Protein AF-A0A3R7AS43-F1 (afdb_monomer)

Radius of gyration: 19.09 Å; Cα contacts (8 Å, |Δi|>4): 621; chains: 1; bounding box: 48×17×59 Å

Secondary structure (DSSP, 8-state):
--EEEEE-SEEEEEEEEEEEE-SEEEEEEEEEEEEEEEEEEEEEEEEEEEEEEEEEEEEEEEESSEEEEEEEEEEEE-SEEEEEEEEEEEEEEEEEEEEEEEEEEEEEEEEE-SEEEEEEEEEEEEEEEEEEEEEEEEEEEEEEEEEEEEEEEEEEEEEEE-SEEEEEEEEEEEE-

Mean predicted aligned error: 5.02 Å

pLDDT: mean 91.63, std 6.85, range [63.12, 98.31]

Nearest PDB structures (foldseek):
  4z03-assembly1_A  TM=1.540E-01  e=8.932E+00  Caldicellulosiruptor bescii DSM 6725

InterPro domains:
  IPR011050 Pectin lyase fold/virulence factor [SSF51126] (21-174)

Foldseek 3Di:
DDADEEEDQADDDEDAHYHYEHQHEEYEYAAYEYEHADYEYEYAHYEYEYAAYEYEYADYEYEYAHYEYEYAAYEYEYADYEYEYAHYEYEYAHYEYEYAAYEYEHAHYHYEYAHYEYEYAAYEYEYAHYAYEYAHYEYEYAHADYEYAAYHYEYAAYEYEYNHYHYHYVHYHYDD

Sequence (176 aa):
GDFVVVKGTAVVEAGDLEVVAGDLVVVKGTAVVVAGDLVVVQGVLVVVPGALVVVEGTAVVVAGDLVVVDGTAVVVEGDLVVVQGTLVVVAGDFVVVKGTAVVEAGDLEVVAGDLVVVKGTAVVVAGDLVVVQGILVVVPGALVVVLGATVVVAGIAVVVTGNLVVVQGALVVEGA

Structure (mmCIF, N/CA/C/O backbone):
data_AF-A0A3R7AS43-F1
#
_entry.id   AF-A0A3R7AS43-F1
#
loop_
_atom_site.group_PDB
_atom_site.id
_atom_site.type_symbol
_atom_site.label_atom_id
_atom_site.label_alt_id
_atom_site.label_comp_id
_atom_site.label_asym_id
_atom_site.label_entity_id
_atom_site.label_seq_id
_atom_site.pdbx_PDB_ins_code
_atom_site.Cartn_x
_atom_site.Cartn_y
_atom_site.Cartn_z
_atom_site.occupancy
_atom_site.B_iso_or_equiv
_atom_site.auth_seq_id
_atom_site.auth_comp_id
_atom_site.auth_asym_id
_atom_site.auth_atom_id
_atom_site.pdbx_PDB_model_num
ATOM 1 N N . GLY A 1 1 ? -2.044 -7.242 29.546 1.00 63.12 1 GLY A N 1
ATOM 2 C CA . GLY A 1 1 ? -2.984 -6.382 28.838 1.00 63.12 1 GLY A CA 1
ATOM 3 C C . GLY A 1 1 ? -4.370 -6.908 28.995 1.00 63.12 1 GLY A C 1
ATOM 4 O O . GLY A 1 1 ? -4.565 -8.109 28.831 1.00 63.12 1 GLY A O 1
ATOM 5 N N . ASP A 1 2 ? -5.288 -6.022 29.359 1.00 83.62 2 ASP A N 1
ATOM 6 C CA . ASP A 1 2 ? -6.708 -6.290 29.183 1.00 83.62 2 ASP A CA 1
ATOM 7 C C . ASP A 1 2 ? -7.005 -6.432 27.687 1.00 83.62 2 ASP A C 1
ATOM 9 O O . ASP A 1 2 ? -6.401 -5.760 26.848 1.00 83.62 2 ASP A O 1
ATOM 13 N N . PHE A 1 3 ? -7.901 -7.364 27.379 1.00 91.81 3 PHE A N 1
ATOM 14 C CA . PHE A 1 3 ? -8.488 -7.533 26.060 1.00 91.81 3 PHE A CA 1
ATOM 15 C C . PHE A 1 3 ? -9.877 -6.909 26.091 1.00 91.81 3 PHE A C 1
ATOM 17 O O . PHE A 1 3 ? -10.716 -7.319 26.899 1.00 91.81 3 PHE A O 1
ATOM 24 N N . VAL A 1 4 ? -10.110 -5.935 25.221 1.00 93.44 4 VAL A N 1
ATOM 25 C CA . VAL A 1 4 ? -11.339 -5.146 25.201 1.00 93.44 4 VAL A CA 1
ATOM 26 C C . VAL A 1 4 ? -12.052 -5.350 23.867 1.00 93.44 4 VAL A C 1
ATOM 28 O O . VAL A 1 4 ? -11.440 -5.376 22.798 1.00 93.44 4 VAL A O 1
ATOM 31 N N . VAL A 1 5 ? -13.372 -5.537 23.942 1.00 94.81 5 VAL A N 1
ATOM 32 C CA . VAL A 1 5 ? -14.253 -5.632 22.773 1.00 94.81 5 VAL A CA 1
ATOM 33 C C . VAL A 1 5 ? -15.347 -4.586 22.905 1.00 94.81 5 VAL A C 1
ATOM 35 O O . VAL A 1 5 ? -16.152 -4.655 23.836 1.00 94.81 5 VAL A O 1
ATOM 38 N N . VAL A 1 6 ? -15.414 -3.653 21.955 1.00 94.56 6 VAL A N 1
ATOM 39 C CA . VAL A 1 6 ? -16.398 -2.562 21.959 1.00 94.56 6 VAL A CA 1
ATOM 40 C C . VAL A 1 6 ? -17.204 -2.561 20.668 1.00 94.56 6 VAL A C 1
ATOM 42 O O . VAL A 1 6 ? -16.685 -2.771 19.572 1.00 94.56 6 VAL A O 1
ATOM 45 N N . LYS A 1 7 ? -18.508 -2.311 20.798 1.00 94.94 7 LYS A N 1
ATOM 46 C CA . LYS A 1 7 ? -19.397 -2.013 19.675 1.00 94.94 7 LYS A CA 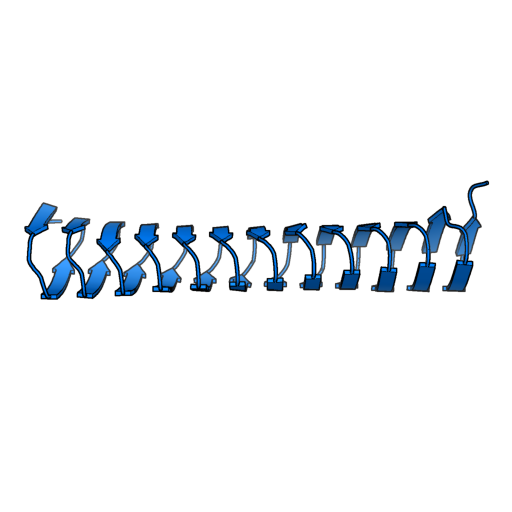1
ATOM 47 C C . LYS A 1 7 ? -20.173 -0.746 19.979 1.00 94.94 7 LYS A C 1
ATOM 49 O O . LYS A 1 7 ? -20.794 -0.651 21.035 1.00 94.94 7 LYS A O 1
ATOM 54 N N . GLY A 1 8 ? -20.182 0.189 19.045 1.00 93.50 8 GLY A N 1
ATOM 55 C CA . GLY A 1 8 ? -20.933 1.431 19.178 1.00 93.50 8 GLY A CA 1
ATOM 56 C C . GLY A 1 8 ? -20.894 2.230 17.889 1.00 93.50 8 GLY A C 1
ATOM 57 O O . GLY A 1 8 ? -20.078 1.964 17.026 1.00 93.50 8 GLY A O 1
ATOM 58 N N . THR A 1 9 ? -21.778 3.210 17.741 1.00 94.81 9 THR A N 1
ATOM 59 C CA . THR A 1 9 ? -21.796 4.078 16.551 1.00 94.81 9 THR A CA 1
ATOM 60 C C . THR A 1 9 ? -20.558 4.978 16.500 1.00 94.81 9 THR A C 1
ATOM 62 O O . THR A 1 9 ? -19.986 5.197 15.440 1.00 94.81 9 THR A O 1
ATOM 65 N N . ALA A 1 10 ? -20.130 5.468 17.666 1.00 95.31 10 ALA A N 1
ATOM 66 C CA . ALA A 1 10 ? -18.907 6.234 17.850 1.00 95.31 10 ALA A CA 1
ATOM 67 C C . ALA A 1 10 ? -18.138 5.666 19.046 1.00 95.31 10 ALA A C 1
ATOM 69 O O . ALA A 1 10 ? -18.698 5.567 20.141 1.00 95.31 10 ALA A O 1
ATOM 70 N N . VAL A 1 11 ? -16.880 5.283 18.836 1.00 95.75 11 VAL A N 1
ATOM 71 C CA . VAL A 1 11 ? -16.037 4.645 19.852 1.00 95.75 11 VAL A CA 1
ATOM 72 C C . VAL A 1 11 ? -14.708 5.382 19.972 1.00 95.75 11 VAL A C 1
ATOM 74 O O . VAL A 1 11 ? -14.055 5.666 18.969 1.00 95.75 11 VAL A O 1
ATOM 77 N N . VAL A 1 12 ? -14.307 5.674 21.211 1.00 94.38 12 VAL A N 1
ATOM 78 C CA . VAL A 1 12 ? -12.987 6.214 21.550 1.00 94.38 12 VAL A CA 1
ATOM 79 C C . VAL A 1 12 ? -12.432 5.401 22.708 1.00 94.38 12 VAL A C 1
ATOM 81 O O . VAL A 1 12 ? -12.962 5.493 23.811 1.00 94.38 12 VAL A O 1
ATOM 84 N N . GLU A 1 13 ? -11.392 4.612 22.459 1.00 93.31 13 GLU A N 1
ATOM 85 C CA . GLU A 1 13 ? -10.857 3.659 23.440 1.00 93.31 13 GLU A CA 1
ATOM 86 C C . GLU A 1 13 ? -9.328 3.589 23.397 1.00 93.31 13 GLU A C 1
ATOM 88 O O . GLU A 1 13 ? -8.684 3.939 22.399 1.00 93.31 13 GLU A O 1
ATOM 93 N N . ALA A 1 14 ? -8.737 3.140 24.503 1.00 93.81 14 ALA A N 1
ATOM 94 C CA . ALA A 1 14 ? -7.308 2.890 24.584 1.00 93.81 14 ALA A CA 1
ATOM 95 C C . ALA A 1 14 ? -6.993 1.690 25.482 1.00 93.81 14 ALA A C 1
ATOM 97 O O . ALA A 1 14 ? -7.412 1.649 26.639 1.00 93.81 14 ALA A O 1
ATOM 98 N N . GLY A 1 15 ? -6.161 0.781 24.981 1.00 92.31 15 GLY A N 1
ATOM 99 C CA . GLY A 1 15 ? -5.803 -0.443 25.691 1.00 92.31 15 GLY A CA 1
ATOM 100 C C . GLY A 1 15 ? -4.686 -1.222 25.010 1.00 92.31 15 GLY A C 1
ATOM 101 O O . GLY A 1 15 ? -4.093 -0.780 24.030 1.00 92.31 15 GLY A O 1
ATOM 102 N N . ASP A 1 16 ? -4.344 -2.390 25.551 1.00 93.19 16 ASP A N 1
ATOM 103 C CA . ASP A 1 16 ? -3.272 -3.208 24.977 1.00 93.19 16 ASP A CA 1
ATOM 104 C C . ASP A 1 16 ? -3.765 -3.990 23.751 1.00 93.19 16 ASP A C 1
ATOM 106 O O . ASP A 1 16 ? -3.095 -3.977 22.714 1.00 93.19 16 ASP A O 1
ATOM 110 N N . LEU A 1 17 ? -4.918 -4.662 23.873 1.00 94.69 17 LEU A N 1
ATOM 111 C CA . LEU A 1 17 ? -5.548 -5.448 22.814 1.00 94.69 17 LEU A CA 1
ATOM 112 C C . LEU A 1 17 ? -7.002 -5.008 22.618 1.00 94.69 17 LEU A C 1
ATOM 114 O O . LEU A 1 17 ? -7.837 -5.234 23.493 1.00 94.69 17 LEU A O 1
ATOM 118 N N . GLU A 1 18 ? -7.298 -4.445 21.451 1.00 95.44 18 GLU A N 1
ATOM 119 C CA . GLU A 1 18 ? -8.586 -3.819 21.142 1.00 95.44 18 GLU A CA 1
ATOM 120 C C . GLU A 1 18 ? -9.249 -4.471 19.926 1.00 95.44 18 GLU A C 1
ATOM 122 O O . GLU A 1 18 ? -8.627 -4.624 18.869 1.00 95.44 18 GLU A O 1
ATOM 127 N N . VAL A 1 19 ? -10.532 -4.816 20.060 1.00 95.50 19 VAL A N 1
ATOM 128 C CA . VAL A 1 19 ? -11.406 -5.194 18.941 1.00 95.50 19 VAL A CA 1
ATOM 129 C C . VAL A 1 19 ? -12.628 -4.288 18.946 1.00 95.50 19 VAL A C 1
ATOM 131 O O . VAL A 1 19 ? -13.505 -4.412 19.803 1.00 95.50 19 VAL A O 1
ATOM 134 N N . VAL A 1 20 ? -12.707 -3.386 17.971 1.00 95.75 20 VAL A N 1
ATOM 135 C CA . VAL A 1 20 ? -13.737 -2.342 17.935 1.00 95.75 20 VAL A CA 1
ATOM 136 C C . VAL A 1 20 ? -14.521 -2.388 16.629 1.00 95.75 20 VAL A C 1
ATOM 138 O O . VAL A 1 20 ? -13.956 -2.564 15.554 1.00 95.75 20 VAL A O 1
ATOM 141 N N . ALA A 1 21 ? -15.839 -2.217 16.714 1.00 95.69 21 ALA A N 1
ATOM 142 C CA . ALA A 1 21 ? -16.686 -2.008 15.545 1.00 95.69 21 ALA A CA 1
ATOM 143 C C . ALA A 1 21 ? -17.588 -0.783 15.735 1.00 95.69 21 ALA A C 1
ATOM 145 O O . ALA A 1 21 ? -18.258 -0.668 16.768 1.00 95.69 21 ALA A O 1
ATOM 146 N N . GLY A 1 22 ? -17.628 0.092 14.731 1.00 93.94 22 GLY A N 1
ATOM 147 C CA . GLY A 1 22 ? -18.446 1.301 14.745 1.00 93.94 22 GLY A CA 1
ATOM 148 C C . GLY A 1 22 ? -18.262 2.176 13.517 1.00 93.94 22 GLY A C 1
ATOM 149 O O . GLY A 1 22 ? -17.278 2.027 12.811 1.00 93.94 22 GLY A O 1
ATOM 150 N N . ASP A 1 23 ? -19.181 3.106 13.276 1.00 94.25 23 ASP A N 1
ATOM 151 C CA . ASP A 1 23 ? -19.107 3.996 12.109 1.00 94.25 23 ASP A CA 1
ATOM 152 C C . ASP A 1 23 ? -17.934 4.981 12.254 1.00 94.25 23 ASP A C 1
ATOM 154 O O . ASP A 1 23 ? -17.204 5.231 11.299 1.00 94.25 23 ASP A O 1
ATOM 158 N N . LEU A 1 24 ? -17.721 5.502 13.469 1.00 96.06 24 LEU A N 1
ATOM 159 C CA . LEU A 1 24 ? -16.613 6.390 13.822 1.00 96.06 24 LEU A CA 1
ATOM 160 C C . LEU A 1 24 ? -15.766 5.774 14.937 1.00 96.06 24 LEU A C 1
ATOM 162 O O . LEU A 1 24 ? -16.241 5.615 16.063 1.00 96.06 24 LEU A O 1
ATOM 166 N N . VAL A 1 25 ? -14.502 5.467 14.659 1.00 96.88 25 VAL A N 1
ATOM 167 C CA . VAL A 1 25 ? -13.627 4.781 15.617 1.00 96.88 25 VAL A CA 1
ATOM 168 C C . VAL A 1 25 ? -12.290 5.498 15.762 1.00 96.88 25 VAL A C 1
ATOM 170 O O . VAL A 1 25 ? -11.588 5.734 14.782 1.00 96.88 25 VAL A O 1
ATOM 173 N N . VAL A 1 26 ? -11.916 5.802 17.006 1.00 96.81 26 VAL A N 1
ATOM 174 C CA . VAL A 1 26 ? -10.582 6.288 17.374 1.00 96.81 26 VAL A CA 1
ATOM 175 C C . VAL A 1 26 ? -10.001 5.359 18.432 1.00 96.81 26 VAL A C 1
ATOM 177 O O . VAL A 1 26 ? -10.533 5.275 19.537 1.00 96.81 26 VAL A O 1
ATOM 180 N N . VAL A 1 27 ? -8.918 4.653 18.112 1.00 96.25 27 VAL A N 1
ATOM 181 C CA . VAL A 1 27 ? -8.322 3.667 19.027 1.00 96.25 27 VAL A CA 1
ATOM 182 C C . VAL A 1 27 ? -6.823 3.870 19.152 1.00 96.25 27 VAL A C 1
ATOM 184 O O . VAL A 1 27 ? -6.116 4.086 18.168 1.00 96.25 27 VAL A O 1
ATOM 187 N N . LYS A 1 28 ? -6.320 3.742 20.379 1.00 96.31 28 LYS A N 1
ATOM 188 C CA . LYS A 1 28 ? -4.889 3.612 20.644 1.00 96.31 28 LYS A CA 1
ATOM 189 C C . LYS A 1 28 ? -4.596 2.282 21.318 1.00 96.31 28 LYS A C 1
ATOM 191 O O . LYS A 1 28 ? -5.140 2.009 22.382 1.00 96.31 28 LYS A O 1
ATOM 196 N N . GLY A 1 29 ? -3.678 1.494 20.770 1.00 94.00 29 GLY A N 1
ATOM 197 C CA . GLY A 1 29 ? -3.278 0.268 21.448 1.00 94.00 29 GLY A CA 1
ATOM 198 C C . GLY A 1 29 ? -2.090 -0.455 20.854 1.00 94.00 29 GLY A C 1
ATOM 199 O O . GLY A 1 29 ? -1.535 -0.046 19.843 1.00 94.00 29 GLY A O 1
ATOM 200 N N . THR A 1 30 ? -1.658 -1.533 21.503 1.00 95.31 30 THR A N 1
ATOM 201 C CA . THR A 1 30 ? -0.523 -2.316 20.993 1.00 95.31 30 THR A CA 1
ATOM 202 C C . THR A 1 30 ? -0.961 -3.182 19.816 1.00 95.31 30 THR A C 1
ATOM 204 O O . THR A 1 30 ? -0.301 -3.175 18.780 1.00 95.31 30 THR A O 1
ATOM 207 N N . ALA A 1 31 ? -2.082 -3.892 19.956 1.00 96.19 31 ALA A N 1
ATOM 208 C CA . ALA A 1 31 ? -2.702 -4.685 18.902 1.00 96.19 31 ALA A CA 1
ATOM 209 C C . ALA A 1 31 ? -4.167 -4.268 18.734 1.00 96.19 31 ALA A C 1
ATOM 211 O O . ALA A 1 31 ? -4.954 -4.374 19.673 1.00 96.19 31 ALA A O 1
ATOM 212 N N . VAL A 1 32 ? -4.526 -3.788 17.547 1.00 96.56 32 VAL A N 1
ATOM 213 C CA . VAL A 1 32 ? -5.821 -3.160 17.282 1.00 96.56 32 VAL A CA 1
ATOM 214 C C . VAL A 1 32 ? -6.453 -3.771 16.034 1.00 96.56 32 VAL A C 1
ATOM 216 O O . VAL A 1 32 ? -5.838 -3.796 14.967 1.00 96.56 32 VAL A O 1
ATOM 219 N N . VAL A 1 33 ? -7.694 -4.240 16.162 1.00 96.56 33 VAL A N 1
ATOM 220 C CA . VAL A 1 33 ? -8.542 -4.656 15.038 1.00 96.56 33 VAL A CA 1
ATOM 221 C C . VAL A 1 33 ? -9.795 -3.790 15.035 1.00 96.56 33 VAL A C 1
ATOM 223 O O . VAL A 1 33 ? -10.551 -3.794 16.007 1.00 96.56 33 VAL A O 1
ATOM 226 N N . VAL A 1 34 ? -10.023 -3.052 13.951 1.00 95.75 34 VAL A N 1
ATOM 227 C CA . VAL A 1 34 ? -11.165 -2.135 13.836 1.00 95.75 34 VAL A CA 1
ATOM 228 C C . VAL A 1 34 ? -11.928 -2.395 12.551 1.00 95.75 34 VAL A C 1
ATOM 230 O O . VAL A 1 34 ? -11.317 -2.551 11.507 1.00 95.75 34 VAL A O 1
ATOM 233 N N . ALA A 1 35 ? -13.257 -2.387 12.615 1.00 95.19 35 ALA A N 1
ATOM 234 C CA . ALA A 1 35 ? -14.107 -2.274 11.433 1.00 95.19 35 ALA A CA 1
ATOM 235 C C . ALA A 1 35 ? -14.987 -1.024 11.549 1.00 95.19 35 ALA A C 1
ATOM 237 O O . ALA A 1 35 ? -15.694 -0.874 12.550 1.00 95.19 35 ALA A O 1
ATOM 238 N N . GLY A 1 36 ? -14.954 -0.148 10.544 1.00 93.25 36 GLY A N 1
ATOM 239 C CA . GLY A 1 36 ? -15.737 1.087 10.569 1.00 93.25 36 GLY A CA 1
ATOM 240 C C . GLY A 1 36 ? -15.636 1.940 9.316 1.00 93.25 36 GLY A C 1
ATOM 241 O O . GLY A 1 36 ? -14.772 1.707 8.484 1.00 93.25 36 GLY A O 1
ATOM 242 N N . ASP A 1 37 ? -16.497 2.946 9.190 1.00 93.75 37 ASP A N 1
ATOM 243 C CA . ASP A 1 37 ? -16.494 3.833 8.021 1.00 93.75 37 ASP A CA 1
ATOM 244 C C . ASP A 1 37 ? -15.376 4.877 8.115 1.00 93.75 37 ASP A C 1
ATOM 246 O O . ASP A 1 37 ? -14.662 5.102 7.143 1.00 93.75 37 ASP A O 1
ATOM 250 N N . LEU A 1 38 ? -15.201 5.493 9.288 1.00 96.75 38 LEU A N 1
ATOM 251 C CA . LEU A 1 38 ? -14.146 6.458 9.583 1.00 96.75 38 LEU A CA 1
ATOM 252 C C . LEU A 1 38 ? -13.310 5.979 10.768 1.00 96.75 38 LEU A C 1
ATOM 254 O O . LEU A 1 38 ? -13.772 5.966 11.911 1.00 96.75 38 LEU A O 1
ATOM 258 N N . VAL A 1 39 ? -12.060 5.618 10.493 1.00 97.38 39 VAL A N 1
ATOM 259 C CA . VAL A 1 39 ? -11.177 4.973 11.463 1.00 97.38 39 VAL A CA 1
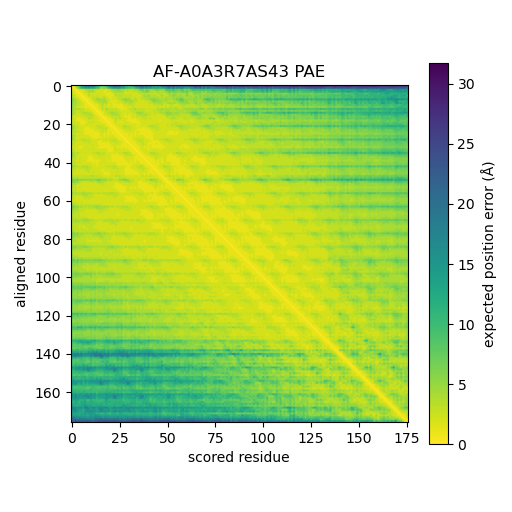ATOM 260 C C . VAL A 1 39 ? -9.860 5.731 11.604 1.00 97.38 39 VAL A C 1
ATOM 262 O O . VAL A 1 39 ? -9.171 5.997 10.622 1.00 97.38 39 VAL A O 1
ATOM 265 N N . VAL A 1 40 ? -9.483 6.031 12.849 1.00 97.50 40 VAL A N 1
ATOM 266 C CA . VAL A 1 40 ? -8.163 6.557 13.217 1.00 97.50 40 VAL A CA 1
ATOM 267 C C . VAL A 1 40 ? -7.531 5.637 14.255 1.00 97.50 40 VAL A C 1
ATOM 269 O O . VAL A 1 40 ? -8.089 5.445 15.337 1.00 97.50 40 VAL A O 1
ATOM 272 N N . VAL A 1 41 ? -6.362 5.072 13.951 1.00 97.00 41 VAL A N 1
ATOM 273 C CA . VAL A 1 41 ? -5.668 4.146 14.859 1.00 97.00 41 VAL A CA 1
ATOM 274 C C . VAL A 1 41 ? -4.211 4.540 15.054 1.00 97.00 41 VAL A C 1
ATOM 276 O O . VAL A 1 41 ? -3.492 4.791 14.093 1.00 97.00 41 VAL A O 1
ATOM 279 N N . GLN A 1 42 ? -3.757 4.517 16.308 1.00 97.62 42 GLN A N 1
ATOM 280 C CA . GLN A 1 42 ? -2.333 4.501 16.642 1.00 97.62 42 GLN A CA 1
ATOM 281 C C . GLN A 1 42 ? -1.989 3.167 17.310 1.00 97.62 42 GLN A C 1
ATOM 283 O O . GLN A 1 42 ? -2.529 2.860 18.378 1.00 97.62 42 GLN A O 1
ATOM 288 N N . GLY A 1 43 ? -1.074 2.385 16.733 1.00 95.12 43 GLY A N 1
ATOM 289 C CA . GLY A 1 43 ? -0.680 1.126 17.360 1.00 95.12 43 GLY A CA 1
ATOM 290 C C . GLY A 1 43 ? 0.482 0.372 16.735 1.00 95.12 43 GLY A C 1
ATOM 291 O O . GLY A 1 43 ? 0.970 0.714 15.670 1.00 95.12 43 GLY A O 1
ATOM 292 N N . VAL A 1 44 ? 0.965 -0.673 17.410 1.00 96.25 44 VAL A N 1
ATOM 293 C CA . VAL A 1 44 ? 2.101 -1.461 16.898 1.00 96.25 44 VAL A CA 1
ATOM 294 C C . VAL A 1 44 ? 1.639 -2.405 15.792 1.00 96.25 44 VAL A C 1
ATOM 296 O O . VAL A 1 44 ? 2.247 -2.426 14.726 1.00 96.25 44 VAL A O 1
ATOM 299 N N . LEU A 1 45 ? 0.566 -3.157 16.039 1.00 96.50 45 LEU A N 1
ATOM 300 C CA . LEU A 1 45 ? -0.086 -4.046 15.083 1.00 96.50 45 LEU A CA 1
ATOM 301 C C . LEU A 1 45 ? -1.513 -3.560 14.838 1.00 96.50 45 LEU A C 1
ATOM 303 O O . LEU A 1 45 ? -2.313 -3.513 15.772 1.00 96.50 45 LEU A O 1
ATOM 307 N N . VAL A 1 46 ? -1.834 -3.220 13.594 1.00 96.69 46 VAL A N 1
ATOM 308 C CA . VAL A 1 46 ? -3.121 -2.621 13.235 1.00 96.69 46 VAL A CA 1
ATOM 309 C C . VAL A 1 46 ? -3.727 -3.339 12.034 1.00 96.69 46 VAL A C 1
ATOM 311 O O . VAL A 1 46 ? -3.061 -3.511 11.015 1.00 96.69 46 VAL A O 1
ATOM 314 N N . VAL A 1 47 ? -4.995 -3.740 12.153 1.00 97.06 47 VAL A N 1
ATOM 315 C CA . VAL A 1 47 ? -5.792 -4.304 11.054 1.00 97.06 47 VAL A CA 1
ATOM 316 C C . VAL A 1 47 ? -7.111 -3.548 10.941 1.00 97.06 47 VAL A C 1
ATOM 318 O O . VAL A 1 47 ? -7.896 -3.546 11.893 1.00 97.06 47 VAL A O 1
ATOM 321 N N . VAL A 1 48 ? -7.362 -2.920 9.790 1.00 95.38 48 VAL A N 1
ATOM 322 C CA . VAL A 1 48 ? -8.556 -2.086 9.582 1.00 95.38 48 VAL A CA 1
ATOM 323 C C . VAL A 1 48 ? -9.182 -2.305 8.204 1.00 95.38 48 VAL A C 1
ATOM 325 O O . VAL A 1 48 ? -8.633 -1.846 7.206 1.00 95.38 48 VAL A O 1
ATOM 328 N N . PRO A 1 49 ? -10.353 -2.948 8.121 1.00 93.31 49 PRO A N 1
ATOM 329 C CA . PRO A 1 49 ? -11.316 -2.690 7.054 1.00 93.31 49 PRO A CA 1
ATOM 330 C C . PRO A 1 49 ? -12.123 -1.407 7.323 1.00 93.31 49 PRO A C 1
ATOM 332 O O . PRO A 1 49 ? -12.721 -1.267 8.394 1.00 93.31 49 PRO A O 1
ATOM 335 N N . GLY A 1 50 ? -12.193 -0.497 6.349 1.00 90.12 50 GLY A N 1
ATOM 336 C CA . GLY A 1 50 ? -13.028 0.702 6.455 1.00 90.12 50 GLY A CA 1
ATOM 337 C C . GLY A 1 50 ? -12.983 1.630 5.248 1.00 90.12 50 GLY A C 1
ATOM 338 O O . GLY A 1 50 ? -12.089 1.507 4.434 1.00 90.12 50 GLY A O 1
ATOM 339 N N . ALA A 1 51 ? -13.924 2.566 5.114 1.00 93.06 51 ALA A N 1
ATOM 340 C CA . ALA A 1 51 ? -13.966 3.450 3.942 1.00 93.06 51 ALA A CA 1
ATOM 341 C C . ALA A 1 51 ? -12.880 4.543 3.984 1.00 93.06 51 ALA A C 1
ATOM 343 O O . ALA A 1 51 ? -12.177 4.767 3.003 1.00 93.06 51 ALA A O 1
ATOM 344 N N . LEU A 1 52 ? -12.725 5.214 5.128 1.00 96.94 52 LEU A N 1
ATOM 345 C CA . LEU A 1 52 ? -11.743 6.267 5.372 1.00 96.94 52 LEU A CA 1
ATOM 346 C C . LEU A 1 52 ? -10.871 5.886 6.568 1.00 96.94 52 LEU A C 1
ATOM 348 O O . LEU A 1 52 ? -11.341 5.854 7.707 1.00 96.94 52 LEU A O 1
ATOM 352 N N . VAL A 1 53 ? -9.592 5.621 6.317 1.00 97.44 53 VAL A N 1
ATOM 353 C CA . VAL A 1 53 ? -8.691 5.044 7.318 1.00 97.44 53 VAL A CA 1
ATOM 354 C C . VAL A 1 53 ? -7.407 5.857 7.445 1.00 97.44 53 VAL A C 1
ATOM 356 O O . VAL A 1 53 ? -6.709 6.103 6.464 1.00 97.44 53 VAL A O 1
ATOM 359 N N . VAL A 1 54 ? -7.067 6.234 8.679 1.00 97.88 54 VAL A N 1
ATOM 360 C CA . VAL A 1 54 ? -5.787 6.855 9.038 1.00 97.88 54 VAL A CA 1
ATOM 361 C C . VAL A 1 54 ? -5.097 6.010 10.103 1.00 97.88 54 VAL A C 1
ATOM 363 O O . VAL A 1 54 ? -5.656 5.789 11.179 1.00 97.88 54 VAL A O 1
ATOM 366 N N . VAL A 1 55 ? -3.879 5.546 9.826 1.00 97.38 55 VAL A N 1
ATOM 367 C CA . VAL A 1 55 ? -3.119 4.704 10.760 1.00 97.38 55 VAL A CA 1
ATOM 368 C C . VAL A 1 55 ? -1.699 5.217 10.949 1.00 97.38 55 VAL A C 1
ATOM 370 O O . VAL A 1 55 ? -0.985 5.474 9.985 1.00 97.38 55 VAL A O 1
ATOM 373 N N . GLU A 1 56 ? -1.268 5.279 12.204 1.00 98.00 56 GLU A N 1
ATOM 374 C CA . GLU A 1 56 ? 0.143 5.368 12.579 1.00 98.00 56 GLU A CA 1
ATOM 375 C C . GLU A 1 56 ? 0.543 4.061 13.273 1.00 98.00 56 GLU A C 1
ATOM 377 O O . GLU A 1 56 ? -0.035 3.702 14.308 1.00 98.00 56 GLU A O 1
ATOM 382 N N . GLY A 1 57 ? 1.516 3.325 12.727 1.00 95.50 57 GLY A N 1
ATOM 383 C CA . GLY A 1 57 ? 1.908 2.065 13.350 1.00 95.50 57 GLY A CA 1
ATOM 384 C C . GLY A 1 57 ? 3.134 1.347 12.814 1.00 95.50 57 GLY A C 1
ATOM 385 O O . GLY A 1 57 ? 3.784 1.773 11.874 1.00 95.50 57 GLY A O 1
ATOM 386 N N . THR A 1 58 ? 3.514 0.231 13.440 1.00 96.62 58 THR A N 1
ATOM 387 C CA . THR A 1 58 ? 4.701 -0.528 13.001 1.00 96.62 58 THR A CA 1
ATOM 388 C C . THR A 1 58 ? 4.359 -1.542 11.917 1.00 96.62 58 THR A C 1
ATOM 390 O O . THR A 1 58 ? 5.036 -1.580 10.895 1.00 96.62 58 THR A O 1
ATOM 393 N N . ALA A 1 59 ? 3.324 -2.351 12.137 1.00 97.88 59 ALA A N 1
ATOM 394 C CA . ALA A 1 59 ? 2.811 -3.357 11.219 1.00 97.88 59 ALA A CA 1
ATOM 395 C C . ALA A 1 59 ? 1.329 -3.072 10.957 1.00 97.88 59 ALA A C 1
ATOM 397 O O . ALA A 1 59 ? 0.500 -3.196 11.861 1.00 97.88 59 ALA A O 1
ATOM 398 N N . VAL A 1 60 ? 1.006 -2.666 9.734 1.00 98.00 60 VAL A N 1
ATOM 399 C CA . VAL A 1 60 ? -0.312 -2.142 9.374 1.00 98.00 60 VAL A CA 1
ATOM 400 C C . VAL A 1 60 ? -0.870 -2.905 8.178 1.00 98.00 60 VAL A C 1
ATOM 402 O O . VAL A 1 60 ? -0.193 -3.048 7.162 1.00 98.00 60 VAL A O 1
ATOM 405 N N . VAL A 1 61 ? -2.112 -3.374 8.301 1.00 98.12 61 VAL A N 1
ATOM 406 C CA . VAL A 1 61 ? -2.894 -3.958 7.206 1.00 98.12 61 VAL A CA 1
ATOM 407 C C . VAL A 1 61 ? -4.216 -3.208 7.098 1.00 98.12 61 VAL A C 1
ATOM 409 O O . VAL A 1 61 ? -4.999 -3.200 8.049 1.00 98.12 61 VAL A O 1
ATOM 412 N N . VAL A 1 62 ? -4.472 -2.579 5.955 1.00 97.25 62 VAL A N 1
ATOM 413 C CA . VAL A 1 62 ? -5.693 -1.794 5.726 1.00 97.25 62 VAL A CA 1
ATOM 414 C C . VAL A 1 62 ? -6.354 -2.204 4.417 1.00 97.25 62 VAL A C 1
ATOM 416 O O . VAL A 1 62 ? -5.672 -2.424 3.421 1.00 97.25 62 VAL A O 1
ATOM 419 N N . ALA A 1 63 ? -7.681 -2.280 4.425 1.00 97.50 63 ALA A N 1
ATOM 420 C CA . ALA A 1 63 ? -8.495 -2.371 3.220 1.00 97.50 63 ALA A CA 1
ATOM 421 C C . ALA A 1 63 ? -9.544 -1.252 3.252 1.00 97.50 63 ALA A C 1
ATOM 423 O O . ALA A 1 63 ? -10.325 -1.197 4.207 1.00 97.50 63 ALA A O 1
ATOM 424 N N . GLY A 1 64 ? -9.551 -0.364 2.255 1.00 93.88 64 GLY A N 1
ATOM 425 C CA . GLY A 1 64 ? -10.443 0.793 2.261 1.00 93.88 64 GLY A CA 1
ATOM 426 C C . GLY A 1 64 ? -10.334 1.745 1.083 1.00 93.88 64 GLY A C 1
ATOM 427 O O . GLY A 1 64 ? -9.304 1.796 0.434 1.00 93.88 64 GLY A O 1
ATOM 428 N N . ASP A 1 65 ? -11.368 2.548 0.841 1.00 95.31 65 ASP A N 1
ATOM 429 C CA . ASP A 1 65 ? -11.423 3.447 -0.322 1.00 95.31 65 ASP A CA 1
ATOM 430 C C . ASP A 1 65 ? -10.376 4.574 -0.235 1.00 95.31 65 ASP A C 1
ATOM 432 O O . ASP A 1 65 ? -9.691 4.875 -1.211 1.00 95.31 65 ASP A O 1
ATOM 436 N N . LEU A 1 66 ? -10.236 5.205 0.939 1.00 97.69 66 LEU A N 1
ATOM 437 C CA . LEU A 1 66 ? -9.301 6.303 1.183 1.00 97.69 66 LEU A CA 1
ATOM 438 C C . LEU A 1 66 ? -8.411 6.000 2.390 1.00 97.69 66 LEU A C 1
ATOM 440 O O . LEU A 1 66 ? -8.870 5.996 3.535 1.00 97.69 66 LEU A O 1
ATOM 444 N N . VAL A 1 67 ? -7.121 5.778 2.138 1.00 98.06 67 VAL A N 1
ATOM 445 C CA . VAL A 1 67 ? -6.191 5.261 3.148 1.00 98.06 67 VAL A CA 1
ATOM 446 C C . VAL A 1 67 ? -4.954 6.144 3.279 1.00 98.06 67 VAL A C 1
ATOM 448 O O . VAL A 1 67 ? -4.268 6.433 2.300 1.00 98.06 67 VAL A O 1
ATOM 451 N N . VAL A 1 68 ? -4.632 6.529 4.516 1.00 98.31 68 VAL A N 1
ATOM 452 C CA . VAL A 1 68 ? -3.381 7.208 4.875 1.00 98.31 68 VAL A CA 1
ATOM 453 C C . VAL A 1 68 ? -2.667 6.413 5.961 1.00 98.31 68 VAL A C 1
ATOM 455 O O . VAL A 1 68 ? -3.217 6.207 7.044 1.00 98.31 68 VAL A O 1
ATOM 458 N N . VAL A 1 69 ? -1.433 5.984 5.698 1.00 97.94 69 VAL A N 1
ATOM 459 C CA . VAL A 1 69 ? -0.635 5.216 6.664 1.00 97.94 69 VAL A CA 1
ATOM 460 C C . VAL A 1 69 ? 0.760 5.807 6.823 1.00 97.94 69 VAL A C 1
ATOM 462 O O . VAL A 1 69 ? 1.461 6.033 5.840 1.00 97.94 69 VAL A O 1
ATOM 465 N N . ASP A 1 70 ? 1.186 5.986 8.070 1.00 98.25 70 ASP A N 1
ATOM 466 C CA . ASP A 1 70 ? 2.599 6.120 8.430 1.00 98.25 70 ASP A CA 1
ATOM 467 C C . ASP A 1 70 ? 3.024 4.871 9.206 1.00 98.25 70 ASP A C 1
ATOM 469 O O . ASP A 1 70 ? 2.483 4.577 10.279 1.00 98.25 70 ASP A O 1
ATOM 473 N N . GLY A 1 71 ? 3.955 4.088 8.657 1.00 95.75 71 GLY A N 1
ATOM 474 C CA . GLY A 1 71 ? 4.397 2.889 9.347 1.00 95.75 71 GLY A CA 1
ATOM 475 C C . GLY A 1 71 ? 5.567 2.124 8.760 1.00 95.75 71 GLY A C 1
ATOM 476 O O . GLY A 1 71 ? 6.003 2.341 7.643 1.00 95.75 71 GLY A O 1
ATOM 477 N N . THR A 1 72 ? 6.131 1.195 9.531 1.00 96.88 72 THR A N 1
ATOM 478 C CA . THR A 1 72 ? 7.355 0.487 9.108 1.00 96.88 72 THR A CA 1
ATOM 479 C C . THR A 1 72 ? 7.079 -0.592 8.061 1.00 96.88 72 THR A C 1
ATOM 481 O O . THR A 1 72 ? 7.786 -0.651 7.058 1.00 96.88 72 THR A O 1
ATOM 484 N N . ALA A 1 73 ? 6.082 -1.442 8.296 1.00 97.94 73 ALA A N 1
ATOM 485 C CA . ALA A 1 73 ? 5.642 -2.507 7.405 1.00 97.94 73 ALA A CA 1
ATOM 486 C C . ALA A 1 73 ? 4.147 -2.333 7.130 1.00 97.94 73 ALA A C 1
ATOM 488 O O . ALA A 1 73 ? 3.327 -2.456 8.040 1.00 97.94 73 ALA A O 1
ATOM 489 N N . VAL A 1 74 ? 3.806 -2.021 5.885 1.00 98.19 74 VAL A N 1
ATOM 490 C CA . VAL A 1 74 ? 2.468 -1.575 5.500 1.00 98.19 74 VAL A CA 1
ATOM 491 C C . VAL A 1 74 ? 1.963 -2.394 4.318 1.00 98.19 74 VAL A C 1
ATOM 493 O O . VAL A 1 74 ? 2.659 -2.535 3.314 1.00 98.19 74 VAL A O 1
ATOM 496 N N . VAL A 1 75 ? 0.745 -2.918 4.445 1.00 98.31 75 VAL A N 1
ATOM 497 C CA . VAL A 1 75 ? -0.013 -3.551 3.361 1.00 98.31 75 VAL A CA 1
ATOM 498 C C . VAL A 1 75 ? -1.350 -2.831 3.228 1.00 98.31 75 VAL A C 1
ATOM 500 O O . VAL A 1 75 ? -2.101 -2.763 4.202 1.00 98.31 75 VAL A O 1
ATOM 503 N N . VAL A 1 76 ? -1.645 -2.296 2.044 1.00 97.62 76 VAL A N 1
ATOM 504 C CA . VAL A 1 76 ? -2.897 -1.573 1.780 1.00 97.62 76 VAL A CA 1
ATOM 505 C C . VAL A 1 76 ? -3.555 -2.071 0.499 1.00 97.62 76 VAL A C 1
ATOM 507 O O . VAL A 1 76 ? -2.892 -2.252 -0.518 1.00 97.62 76 VAL A O 1
ATOM 510 N N . GLU A 1 77 ? -4.870 -2.243 0.550 1.00 97.81 77 GLU A N 1
ATOM 511 C CA . GLU A 1 77 ? -5.737 -2.360 -0.623 1.00 97.81 77 GLU A CA 1
ATOM 512 C C . GLU A 1 77 ? -6.739 -1.200 -0.599 1.00 97.81 77 GLU A C 1
ATOM 514 O O . GLU A 1 77 ? -7.421 -1.016 0.412 1.00 97.81 77 GLU A O 1
ATOM 519 N N . GLY A 1 78 ? -6.808 -0.395 -1.661 1.00 94.81 78 GLY A N 1
ATOM 520 C CA . GLY A 1 78 ? -7.692 0.770 -1.674 1.00 94.81 78 GLY A CA 1
ATOM 521 C C . GLY A 1 78 ? -7.631 1.647 -2.913 1.00 94.81 78 GLY A C 1
ATOM 522 O O . GLY A 1 78 ? -6.633 1.641 -3.616 1.00 94.81 78 GLY A O 1
ATOM 523 N N . ASP A 1 79 ? -8.665 2.447 -3.162 1.00 94.94 79 ASP A N 1
ATOM 524 C CA . ASP A 1 79 ? -8.753 3.263 -4.381 1.00 94.94 79 ASP A CA 1
ATOM 525 C C . ASP A 1 79 ? -7.758 4.434 -4.370 1.00 94.94 79 ASP A C 1
ATOM 527 O O . ASP A 1 79 ? -7.070 4.684 -5.359 1.00 94.94 79 ASP A O 1
ATOM 531 N N . LEU A 1 80 ? -7.666 5.163 -3.253 1.00 97.50 80 LEU A N 1
ATOM 532 C CA . LEU A 1 80 ? -6.772 6.306 -3.087 1.00 97.50 80 LEU A CA 1
ATOM 533 C C . LEU A 1 80 ? -5.919 6.127 -1.828 1.00 97.50 80 LEU A C 1
ATOM 535 O O . LEU A 1 80 ? -6.408 6.177 -0.697 1.00 97.50 80 LEU A O 1
ATOM 539 N N . VAL A 1 81 ? -4.619 5.925 -2.031 1.00 97.94 81 VAL A N 1
ATOM 540 C CA . VAL A 1 81 ? -3.701 5.477 -0.981 1.00 97.94 81 VAL A CA 1
ATOM 541 C C . VAL A 1 81 ? -2.495 6.404 -0.868 1.00 97.94 81 VAL A C 1
ATOM 543 O O . VAL A 1 81 ? -1.821 6.704 -1.853 1.00 97.94 81 VAL A O 1
ATOM 546 N N . VAL A 1 82 ? -2.187 6.823 0.362 1.00 98.12 82 VAL A N 1
ATOM 547 C CA . VAL A 1 82 ? -0.958 7.545 0.707 1.00 98.12 82 VAL A CA 1
ATOM 548 C C . VAL A 1 82 ? -0.222 6.797 1.811 1.00 98.12 82 VAL A C 1
ATOM 550 O O . VAL A 1 82 ? -0.745 6.651 2.916 1.00 98.12 82 VAL A O 1
ATOM 553 N N . VAL A 1 83 ? 1.006 6.350 1.541 1.00 97.69 83 VAL A N 1
ATOM 554 C CA . VAL A 1 83 ? 1.822 5.636 2.535 1.00 97.69 83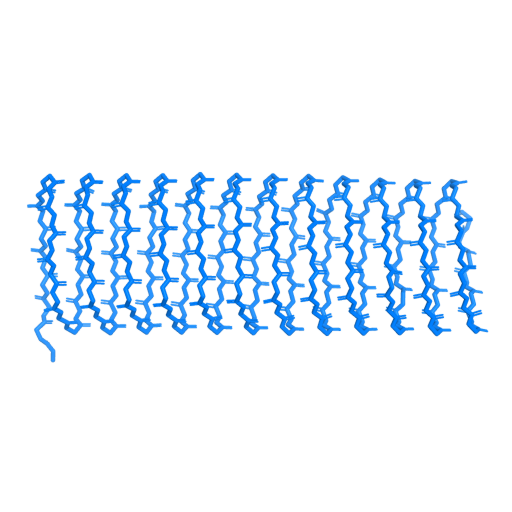 VAL A CA 1
ATOM 555 C C . VAL A 1 83 ? 3.198 6.266 2.688 1.00 97.69 83 VAL A C 1
ATOM 557 O O . VAL A 1 83 ? 3.909 6.526 1.718 1.00 97.69 83 VAL A O 1
ATOM 560 N N . GLN A 1 84 ? 3.612 6.447 3.936 1.00 97.94 84 GLN A N 1
ATOM 561 C CA . GLN A 1 84 ? 5.007 6.636 4.295 1.00 97.94 84 GLN A CA 1
ATOM 562 C C . GLN A 1 84 ? 5.483 5.414 5.081 1.00 97.94 84 GLN A C 1
ATOM 564 O O . GLN A 1 84 ? 4.856 5.033 6.066 1.00 97.94 84 GLN A O 1
ATOM 569 N N . GLY A 1 85 ? 6.585 4.788 4.661 1.00 95.31 85 GLY A N 1
ATOM 570 C CA . GLY A 1 85 ? 7.075 3.618 5.379 1.00 95.31 85 GLY A CA 1
ATOM 571 C C . GLY A 1 85 ? 8.390 3.022 4.923 1.00 95.31 85 GLY A C 1
ATOM 572 O O . GLY A 1 85 ? 9.045 3.546 4.037 1.00 95.31 85 GLY A O 1
ATOM 573 N N . THR A 1 86 ? 8.816 1.921 5.540 1.00 96.00 86 THR A N 1
ATOM 574 C CA . THR A 1 86 ? 10.062 1.239 5.142 1.00 96.00 86 THR A CA 1
ATOM 575 C C . THR A 1 86 ? 9.783 0.138 4.127 1.00 96.00 86 THR A C 1
ATOM 577 O O . THR A 1 86 ? 10.432 0.092 3.088 1.00 96.00 86 THR A O 1
ATOM 580 N N . LEU A 1 87 ? 8.832 -0.744 4.435 1.00 97.56 87 LEU A N 1
ATOM 581 C CA . LEU A 1 87 ? 8.385 -1.852 3.599 1.00 97.56 87 LEU A CA 1
ATOM 582 C C . LEU A 1 87 ? 6.913 -1.626 3.268 1.00 97.56 87 LEU A C 1
ATOM 584 O O . LEU A 1 87 ? 6.074 -1.657 4.169 1.00 97.56 87 LEU A O 1
ATOM 588 N N . VAL A 1 88 ? 6.607 -1.392 1.999 1.00 97.88 88 VAL A N 1
ATOM 589 C CA . VAL A 1 88 ? 5.263 -1.003 1.570 1.00 97.88 88 VAL A CA 1
ATOM 590 C C . VAL A 1 88 ? 4.794 -1.905 0.435 1.00 97.88 88 VAL A C 1
ATOM 592 O O . VAL A 1 88 ? 5.508 -2.098 -0.548 1.00 97.88 88 VAL A O 1
ATOM 595 N N . VAL A 1 89 ? 3.593 -2.462 0.586 1.00 97.88 89 VAL A N 1
ATOM 596 C CA . VAL A 1 89 ? 2.871 -3.183 -0.465 1.00 97.88 89 VAL A CA 1
ATOM 597 C C . VAL A 1 89 ? 1.502 -2.537 -0.635 1.00 97.88 89 VAL A C 1
ATOM 599 O O . VAL A 1 89 ? 0.730 -2.503 0.324 1.00 97.88 89 VAL A O 1
ATOM 602 N N . VAL A 1 90 ? 1.191 -2.037 -1.828 1.00 97.12 90 VAL A N 1
ATOM 603 C CA . VAL A 1 90 ? -0.105 -1.398 -2.106 1.00 97.12 90 VAL A CA 1
ATOM 604 C C . VAL A 1 90 ? -0.724 -1.953 -3.381 1.00 97.12 90 VAL A C 1
ATOM 606 O O . VAL A 1 90 ? -0.039 -2.159 -4.381 1.00 97.12 90 VAL A O 1
ATOM 609 N N . ALA A 1 91 ? -2.034 -2.177 -3.345 1.00 97.06 91 ALA A N 1
ATOM 610 C CA . ALA A 1 91 ? -2.861 -2.336 -4.532 1.00 97.06 91 ALA A CA 1
ATOM 611 C C . ALA A 1 91 ? -3.928 -1.235 -4.540 1.00 97.06 91 ALA A C 1
ATOM 613 O O . ALA A 1 91 ? -4.653 -1.097 -3.553 1.00 97.06 91 ALA A O 1
ATOM 614 N N . GLY A 1 92 ? -4.013 -0.454 -5.618 1.00 94.06 92 GLY A N 1
ATOM 615 C CA . GLY A 1 92 ? -4.948 0.666 -5.671 1.00 94.06 92 GLY A CA 1
ATOM 616 C C . GLY A 1 92 ? -4.932 1.483 -6.950 1.00 94.06 92 GLY A C 1
ATOM 617 O O . GLY A 1 92 ? -3.963 1.442 -7.695 1.00 94.06 92 GLY A O 1
ATOM 618 N N . ASP A 1 93 ? -5.982 2.260 -7.203 1.00 93.00 93 ASP A N 1
ATOM 619 C CA . ASP A 1 93 ? -6.103 3.029 -8.448 1.00 93.00 93 ASP A CA 1
ATOM 620 C C . ASP A 1 93 ? -5.158 4.240 -8.471 1.00 93.00 93 ASP A C 1
ATOM 622 O O . ASP A 1 93 ? -4.490 4.496 -9.474 1.00 93.00 93 ASP A O 1
ATOM 626 N N . PHE A 1 94 ? -5.076 4.976 -7.360 1.00 96.62 94 PHE A N 1
ATOM 627 C CA . PHE A 1 94 ? -4.256 6.175 -7.203 1.00 96.62 94 PHE A CA 1
ATOM 628 C C . PHE A 1 94 ? -3.382 6.054 -5.958 1.00 96.62 94 PHE A C 1
ATOM 630 O O . PHE A 1 94 ? -3.862 6.154 -4.827 1.00 96.62 94 PHE A O 1
ATOM 637 N N . VAL A 1 95 ? -2.081 5.880 -6.160 1.00 96.75 95 VAL A N 1
ATOM 638 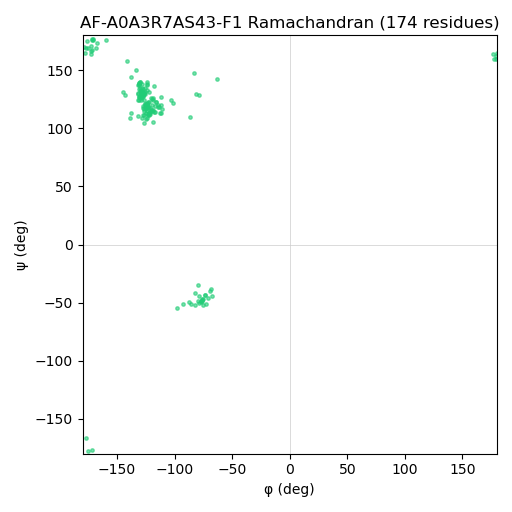C CA . VAL A 1 95 ? -1.154 5.542 -5.080 1.00 96.75 95 VAL A CA 1
ATOM 639 C C . VAL A 1 95 ? -0.001 6.543 -5.019 1.00 96.75 95 VAL A C 1
ATOM 641 O O . VAL A 1 95 ? 0.627 6.869 -6.028 1.00 96.75 95 VAL A O 1
ATOM 644 N N . VAL A 1 96 ? 0.272 7.050 -3.814 1.00 97.38 96 VAL A N 1
ATOM 645 C CA . VAL A 1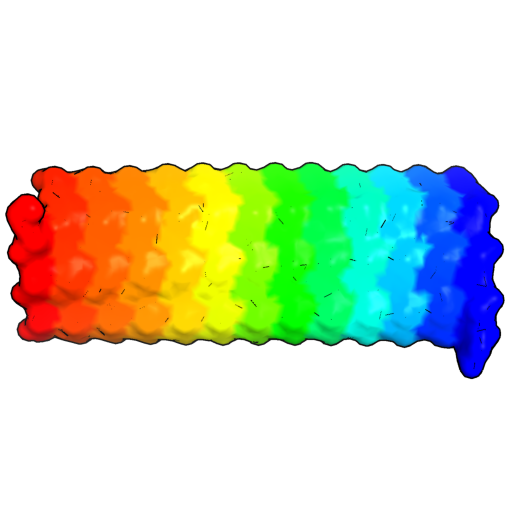 96 ? 1.448 7.871 -3.509 1.00 97.38 96 VAL A CA 1
ATOM 646 C C . VAL A 1 96 ? 2.211 7.249 -2.351 1.00 97.38 96 VAL A C 1
ATOM 648 O O . VAL A 1 96 ? 1.710 7.205 -1.225 1.00 97.38 96 VAL A O 1
ATOM 651 N N . VAL A 1 97 ? 3.451 6.831 -2.594 1.00 96.81 97 VAL A N 1
ATOM 652 C CA . VAL A 1 97 ? 4.270 6.196 -1.559 1.00 96.81 97 VAL A CA 1
ATOM 653 C C . VAL A 1 97 ? 5.649 6.806 -1.459 1.00 96.81 97 VAL A C 1
ATOM 655 O O . VAL A 1 97 ? 6.335 7.087 -2.443 1.00 96.81 97 VAL A O 1
ATOM 658 N N . LYS A 1 98 ? 6.086 6.954 -0.213 1.00 97.38 98 LYS A N 1
ATOM 659 C CA . LYS A 1 98 ? 7.480 7.186 0.129 1.00 97.38 98 LYS A CA 1
ATOM 660 C C . LYS A 1 98 ? 7.975 6.049 1.009 1.00 97.38 98 LYS A C 1
ATO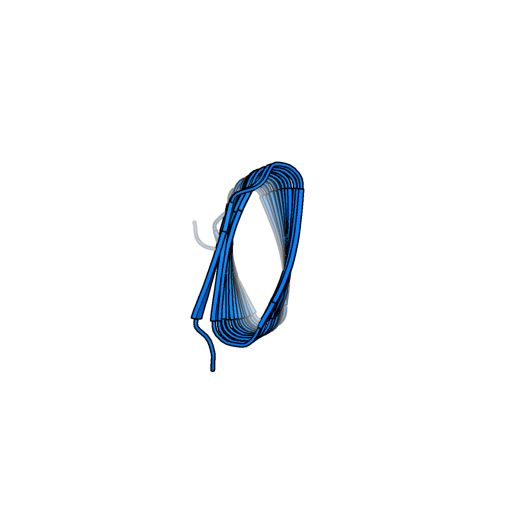M 662 O O . LYS A 1 98 ? 7.537 5.935 2.154 1.00 97.38 98 LYS A O 1
ATOM 667 N N . GLY A 1 99 ? 8.933 5.264 0.523 1.00 94.75 99 GLY A N 1
ATOM 668 C CA . GLY A 1 99 ? 9.535 4.236 1.359 1.00 94.75 99 GLY A CA 1
ATOM 669 C C . GLY A 1 99 ? 10.796 3.583 0.835 1.00 94.75 99 GLY A C 1
ATOM 670 O O . GLY A 1 99 ? 11.224 3.860 -0.267 1.00 94.75 99 GLY A O 1
ATOM 671 N N . THR A 1 100 ? 11.442 2.746 1.642 1.00 95.31 100 THR A N 1
ATOM 672 C CA . THR A 1 100 ? 12.726 2.131 1.258 1.00 95.31 100 THR A CA 1
ATOM 673 C C . THR A 1 100 ? 12.541 1.001 0.249 1.00 95.31 100 THR A C 1
ATOM 675 O O . THR A 1 100 ? 13.238 0.969 -0.760 1.00 95.31 100 THR A O 1
ATOM 678 N N . ALA A 1 101 ? 11.615 0.077 0.512 1.00 95.88 101 ALA A N 1
ATOM 679 C CA . ALA A 1 101 ? 11.262 -1.012 -0.387 1.00 95.88 101 ALA A CA 1
ATOM 680 C C . ALA A 1 101 ? 9.755 -0.999 -0.646 1.00 95.88 101 ALA A C 1
ATOM 682 O O . ALA A 1 101 ? 8.958 -1.102 0.291 1.00 95.88 101 ALA A O 1
ATOM 683 N N . VAL A 1 102 ? 9.384 -0.871 -1.915 1.00 96.56 102 VAL A N 1
ATOM 684 C CA . VAL A 1 102 ? 8.011 -0.605 -2.335 1.00 96.56 102 VAL A CA 1
ATOM 685 C C . VAL A 1 102 ? 7.601 -1.565 -3.449 1.00 96.56 102 VAL A C 1
ATOM 687 O O . VAL A 1 102 ? 8.332 -1.739 -4.427 1.00 96.56 102 VAL A O 1
ATOM 690 N N . VAL A 1 103 ? 6.436 -2.193 -3.286 1.00 96.00 103 VAL A N 1
ATOM 691 C CA . VAL A 1 103 ? 5.776 -3.015 -4.305 1.00 96.00 103 VAL A CA 1
ATOM 692 C C . VAL A 1 103 ? 4.364 -2.493 -4.522 1.00 96.00 103 VAL A C 1
ATOM 694 O O . VAL A 1 103 ? 3.556 -2.507 -3.595 1.00 96.00 103 VAL A O 1
ATOM 697 N N . GLU A 1 104 ? 4.055 -2.073 -5.742 1.00 94.94 104 GLU A N 1
ATOM 698 C CA . GLU A 1 104 ? 2.767 -1.458 -6.064 1.00 94.94 104 GLU A CA 1
ATOM 699 C C . GLU A 1 104 ? 2.141 -2.027 -7.332 1.00 94.94 104 GLU A C 1
ATOM 701 O O . GLU A 1 104 ? 2.830 -2.494 -8.250 1.00 94.94 104 GLU A O 1
ATOM 706 N N . ALA A 1 105 ? 0.809 -2.014 -7.350 1.00 95.25 105 ALA A N 1
ATOM 707 C CA . ALA A 1 105 ? 0.024 -2.280 -8.539 1.00 95.25 105 ALA A CA 1
ATOM 708 C C . ALA A 1 105 ? -1.225 -1.394 -8.589 1.00 95.25 105 ALA A C 1
ATOM 710 O O . ALA A 1 105 ? -2.020 -1.393 -7.645 1.00 95.25 105 ALA A O 1
ATOM 711 N N . GLY A 1 106 ? -1.422 -0.712 -9.713 1.00 93.44 106 GLY A N 1
ATOM 712 C CA . GLY A 1 106 ? -2.456 0.302 -9.831 1.00 93.44 106 GLY A CA 1
ATOM 713 C C . GLY A 1 106 ? -2.594 0.948 -11.199 1.00 93.44 106 GLY A C 1
ATOM 714 O O . GLY A 1 106 ? -2.058 0.473 -12.199 1.00 93.44 106 GLY A O 1
ATOM 715 N N . ASP A 1 107 ? -3.329 2.056 -11.255 1.00 92.31 107 ASP A N 1
ATOM 716 C CA . ASP A 1 107 ? -3.482 2.841 -12.479 1.00 92.31 107 ASP A CA 1
ATOM 717 C C . ASP A 1 107 ? -2.525 4.033 -12.513 1.00 92.31 107 ASP A C 1
ATOM 719 O O . ASP A 1 107 ? -1.759 4.173 -13.472 1.00 92.31 107 ASP A O 1
ATOM 723 N N . LEU A 1 108 ? -2.550 4.884 -11.486 1.00 93.94 108 LEU A N 1
ATOM 724 C CA . LEU A 1 108 ? -1.689 6.053 -11.336 1.00 93.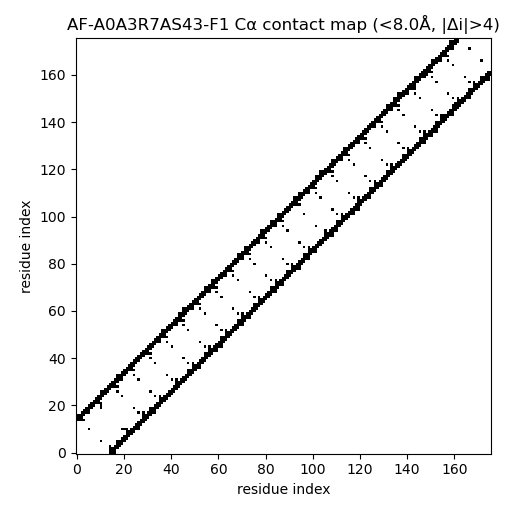94 108 LEU A CA 1
ATOM 725 C C . LEU A 1 108 ? -0.825 5.925 -10.084 1.00 93.94 108 LEU A C 1
ATOM 727 O O . LEU A 1 108 ? -1.327 5.982 -8.964 1.00 93.94 108 LEU A O 1
ATOM 731 N N . GLU A 1 109 ? 0.488 5.847 -10.283 1.00 94.12 109 GLU A N 1
ATOM 732 C CA . GLU A 1 109 ? 1.439 5.584 -9.204 1.00 94.12 109 GLU A CA 1
ATOM 733 C C . GLU A 1 109 ? 2.537 6.652 -9.153 1.00 94.12 109 GLU A C 1
ATOM 735 O O . GLU A 1 109 ? 3.173 6.976 -10.165 1.00 94.12 109 GLU A O 1
ATOM 740 N N . VAL A 1 110 ? 2.766 7.202 -7.957 1.00 95.19 110 VAL A N 1
ATOM 741 C CA . VAL A 1 110 ? 3.862 8.129 -7.655 1.00 95.19 110 VAL A CA 1
ATOM 742 C C . VAL A 1 110 ? 4.669 7.591 -6.482 1.00 95.19 110 VAL A C 1
ATOM 744 O O . VAL A 1 110 ? 4.236 7.664 -5.332 1.00 95.19 110 VAL A O 1
ATOM 747 N N . VAL A 1 111 ? 5.878 7.110 -6.764 1.00 94.75 111 VAL A N 1
ATOM 748 C CA . VAL A 1 111 ? 6.701 6.408 -5.771 1.00 94.75 111 VAL A CA 1
ATOM 749 C C . VAL A 1 111 ? 8.064 7.062 -5.611 1.00 94.75 111 VAL A C 1
ATOM 751 O O . VAL A 1 111 ? 8.737 7.400 -6.585 1.00 94.75 111 VAL A O 1
ATOM 754 N N . ALA A 1 112 ? 8.512 7.201 -4.368 1.00 94.69 112 ALA A N 1
ATOM 755 C CA . ALA A 1 112 ? 9.887 7.548 -4.039 1.00 94.69 112 ALA A CA 1
ATOM 756 C C . ALA A 1 112 ? 10.482 6.495 -3.099 1.00 94.69 112 ALA A C 1
ATOM 758 O O . ALA A 1 112 ? 9.976 6.313 -1.989 1.00 94.69 112 ALA A O 1
ATOM 759 N N . GLY A 1 113 ? 11.568 5.839 -3.517 1.00 93.06 113 GLY A N 1
ATOM 760 C CA . GLY A 1 113 ? 12.193 4.801 -2.707 1.00 93.06 113 GLY A CA 1
ATOM 761 C C . GLY A 1 113 ? 13.450 4.167 -3.270 1.00 93.06 113 GLY A C 1
ATOM 762 O O . GLY A 1 113 ? 13.730 4.291 -4.450 1.00 93.06 113 GLY A O 1
ATOM 763 N N . ASP A 1 114 ? 14.210 3.461 -2.437 1.00 91.12 114 ASP A N 1
ATOM 764 C CA . ASP A 1 114 ? 15.491 2.882 -2.857 1.00 91.12 114 ASP A CA 1
ATOM 765 C C . ASP A 1 114 ? 15.280 1.657 -3.766 1.00 91.12 114 ASP A C 1
ATOM 767 O O . ASP A 1 114 ? 15.947 1.517 -4.790 1.00 91.12 114 ASP A O 1
ATOM 771 N N . LEU A 1 115 ? 14.340 0.774 -3.408 1.00 94.31 115 LEU A N 1
ATOM 772 C CA . LEU A 1 115 ? 13.969 -0.424 -4.161 1.00 94.31 115 LEU A CA 1
ATOM 773 C C . LEU A 1 115 ? 12.485 -0.353 -4.522 1.00 94.31 115 LEU A C 1
ATOM 775 O O . LEU A 1 115 ? 11.632 -0.462 -3.642 1.00 94.31 115 LEU A O 1
ATOM 779 N N . VAL A 1 116 ? 12.166 -0.211 -5.806 1.00 95.06 116 VAL A N 1
ATOM 780 C CA . VAL A 1 116 ? 10.783 -0.023 -6.262 1.00 95.06 116 VAL A CA 1
ATOM 781 C C . VAL A 1 116 ? 10.421 -1.028 -7.351 1.00 95.06 116 VAL A C 1
ATOM 783 O O . VAL A 1 116 ? 11.117 -1.143 -8.362 1.00 95.06 116 VAL A O 1
ATOM 786 N N . VAL A 1 117 ? 9.309 -1.738 -7.153 1.00 95.12 117 VAL A N 1
ATOM 787 C CA . VAL A 1 117 ? 8.675 -2.600 -8.156 1.00 95.12 117 VAL A CA 1
ATOM 788 C C . VAL A 1 117 ? 7.238 -2.144 -8.354 1.00 95.12 117 VAL A C 1
ATOM 790 O O . VAL A 1 117 ? 6.444 -2.190 -7.423 1.00 95.12 117 VAL A O 1
ATOM 793 N N . VAL A 1 118 ? 6.902 -1.727 -9.569 1.00 94.12 118 VAL A N 1
ATOM 794 C CA . VAL A 1 118 ? 5.611 -1.107 -9.880 1.00 94.12 118 VAL A CA 1
ATOM 795 C C . VAL A 1 118 ? 4.995 -1.754 -11.114 1.00 94.12 118 VAL A C 1
ATOM 797 O O . VAL A 1 118 ? 5.675 -1.971 -12.126 1.00 94.12 118 VAL A O 1
ATOM 800 N N . LYS A 1 119 ? 3.688 -2.012 -11.057 1.00 94.12 119 LYS A N 1
ATOM 801 C CA . LYS A 1 119 ? 2.882 -2.358 -12.225 1.00 94.12 119 LYS A CA 1
ATOM 802 C C . LYS A 1 119 ? 1.667 -1.439 -12.330 1.00 94.12 119 LYS A C 1
ATOM 804 O O . LYS A 1 119 ? 0.649 -1.725 -11.708 1.00 94.12 119 LYS A O 1
ATOM 809 N N . GLY A 1 120 ? 1.709 -0.485 -13.257 1.00 91.62 120 GLY A N 1
ATOM 810 C CA . GLY A 1 120 ? 0.549 0.368 -13.483 1.00 91.62 120 GLY A CA 1
ATOM 811 C C . GLY A 1 120 ? 0.481 1.080 -14.820 1.00 91.62 120 GLY A C 1
ATOM 812 O O . GLY A 1 120 ? 1.362 0.961 -15.667 1.00 91.62 120 GLY A O 1
ATOM 813 N N . THR A 1 121 ? -0.612 1.797 -15.053 1.00 90.62 121 THR A N 1
ATOM 814 C CA . THR A 1 121 ? -0.867 2.460 -16.338 1.00 90.62 121 THR A CA 1
ATOM 815 C C . THR A 1 121 ? 0.046 3.676 -16.534 1.00 90.62 121 THR A C 1
ATOM 817 O O . THR A 1 121 ? 0.728 3.780 -17.560 1.00 90.62 121 THR A O 1
ATOM 820 N N . ALA A 1 122 ? 0.089 4.577 -15.554 1.00 90.56 122 ALA A N 1
ATOM 821 C CA . ALA A 1 122 ? 0.900 5.786 -15.545 1.00 90.56 122 ALA A CA 1
ATOM 822 C C . ALA A 1 122 ? 1.733 5.847 -14.261 1.00 90.56 122 ALA A C 1
ATOM 824 O O . ALA A 1 122 ? 1.198 5.921 -13.160 1.00 90.56 122 ALA A O 1
ATOM 825 N N . VAL A 1 123 ? 3.054 5.825 -14.420 1.00 92.69 123 VAL A N 1
ATOM 826 C CA . VAL A 1 123 ? 3.994 5.577 -13.328 1.00 92.69 123 VAL A CA 1
ATOM 827 C C . VAL A 1 123 ? 5.075 6.653 -13.304 1.00 92.69 123 VAL A C 1
ATOM 829 O O . VAL A 1 123 ? 5.777 6.870 -14.298 1.00 92.69 123 VAL A O 1
ATOM 832 N N . VAL A 1 124 ? 5.247 7.297 -12.149 1.00 92.75 124 VAL A N 1
ATOM 833 C CA . VAL A 1 124 ? 6.357 8.211 -11.858 1.00 92.75 124 VAL A CA 1
ATOM 834 C C . VAL A 1 124 ? 7.114 7.686 -10.645 1.00 92.75 124 VAL A C 1
ATOM 836 O O . VAL A 1 124 ? 6.582 7.673 -9.540 1.00 92.75 124 VAL A O 1
ATOM 839 N N . VAL A 1 125 ? 8.365 7.270 -10.836 1.00 91.69 125 VAL A N 1
ATOM 840 C CA . VAL A 1 125 ? 9.167 6.654 -9.766 1.00 91.69 125 VAL A CA 1
ATOM 841 C C . VAL A 1 125 ? 10.509 7.350 -9.643 1.00 91.69 125 VAL A C 1
ATOM 843 O O . VAL A 1 125 ? 11.183 7.551 -10.644 1.00 91.69 125 VAL A O 1
ATOM 846 N N . ALA A 1 126 ? 10.941 7.663 -8.427 1.00 90.38 126 ALA A N 1
ATOM 847 C CA . ALA A 1 126 ? 12.316 8.057 -8.139 1.00 90.38 126 ALA A CA 1
ATOM 848 C C . ALA A 1 126 ? 12.969 7.029 -7.213 1.00 90.38 126 ALA A C 1
ATOM 850 O O . ALA A 1 126 ? 12.460 6.798 -6.115 1.00 90.38 126 ALA A O 1
ATOM 851 N N . GLY A 1 127 ? 14.091 6.437 -7.632 1.00 90.12 127 GLY A N 1
ATOM 852 C CA . GLY A 1 127 ? 14.741 5.410 -6.821 1.00 90.12 127 GLY A CA 1
ATOM 853 C C . GLY A 1 127 ? 16.065 4.866 -7.325 1.00 90.12 127 GLY A C 1
ATOM 854 O O . GLY A 1 127 ? 16.449 5.104 -8.463 1.00 90.12 127 GLY A O 1
ATOM 855 N N . ASP A 1 128 ? 16.772 4.109 -6.491 1.00 85.69 128 ASP A N 1
ATOM 856 C CA . ASP A 1 128 ? 18.083 3.559 -6.852 1.00 85.69 128 ASP A CA 1
ATOM 857 C C . ASP A 1 128 ? 17.953 2.329 -7.758 1.00 85.69 128 ASP A C 1
ATOM 859 O O . ASP A 1 128 ? 18.578 2.273 -8.818 1.00 85.69 128 ASP A O 1
ATOM 863 N N . LEU A 1 129 ? 17.122 1.361 -7.371 1.00 89.31 129 LEU A N 1
ATOM 864 C CA . LEU A 1 129 ? 16.781 0.170 -8.145 1.00 89.31 129 LEU A CA 1
ATOM 865 C C . LEU A 1 129 ? 15.286 0.186 -8.457 1.00 89.31 129 LEU A C 1
ATOM 867 O O . LEU A 1 129 ? 14.457 0.045 -7.559 1.00 89.31 129 LEU A O 1
ATOM 871 N N . VAL A 1 130 ? 14.949 0.309 -9.739 1.00 91.12 130 VAL A N 1
ATOM 872 C CA . VAL A 1 130 ? 13.564 0.474 -10.180 1.00 91.12 130 VAL A CA 1
ATOM 873 C C . VAL A 1 130 ? 13.216 -0.538 -11.269 1.00 91.12 130 VAL A C 1
ATOM 875 O O . VAL A 1 130 ? 13.895 -0.626 -12.294 1.00 91.12 130 VAL A O 1
ATOM 878 N N . VAL A 1 131 ? 12.126 -1.279 -11.057 1.00 92.00 131 VAL A N 1
ATOM 879 C CA . VAL A 1 131 ? 11.515 -2.181 -12.042 1.00 92.00 131 VAL A CA 1
ATOM 880 C C . VAL A 1 131 ? 10.071 -1.750 -12.274 1.00 92.00 131 VAL A C 1
ATOM 882 O O . VAL A 1 131 ? 9.257 -1.800 -11.357 1.00 92.00 131 VAL A O 1
ATOM 885 N N . VAL A 1 132 ? 9.742 -1.351 -13.502 1.00 91.00 132 VAL A N 1
ATOM 886 C CA . VAL A 1 132 ? 8.395 -0.882 -13.859 1.00 91.00 132 VAL A CA 1
ATOM 887 C C . VAL A 1 132 ? 7.842 -1.655 -15.046 1.00 91.00 132 VAL A C 1
ATOM 889 O O . VAL A 1 132 ? 8.501 -1.798 -16.078 1.00 91.00 132 VAL A O 1
ATOM 892 N N . GLN A 1 133 ? 6.585 -2.076 -14.932 1.00 89.06 133 GLN A N 1
ATOM 893 C CA . GLN A 1 133 ? 5.755 -2.441 -16.072 1.00 89.06 133 GLN A CA 1
ATOM 894 C C . GLN A 1 133 ? 4.604 -1.438 -16.199 1.00 89.06 133 GLN A C 1
ATOM 896 O O . GLN A 1 133 ? 3.769 -1.359 -15.303 1.00 89.06 133 GLN A O 1
ATOM 901 N N . GLY A 1 134 ? 4.520 -0.705 -17.312 1.00 86.75 134 GLY A N 1
ATOM 902 C CA . GLY A 1 134 ? 3.438 0.266 -17.487 1.00 86.75 134 GLY A CA 1
ATOM 903 C C . GLY A 1 134 ? 3.314 0.893 -18.864 1.00 86.75 134 GLY A C 1
ATOM 904 O O . GLY A 1 134 ? 4.112 0.618 -19.746 1.00 86.75 134 GLY A O 1
ATOM 905 N N . ILE A 1 135 ? 2.293 1.718 -19.099 1.00 81.38 135 ILE A N 1
ATOM 906 C CA . ILE A 1 135 ? 2.087 2.345 -20.419 1.00 81.38 135 ILE A CA 1
ATOM 907 C C . ILE A 1 135 ? 2.908 3.628 -20.536 1.00 81.38 135 ILE A C 1
ATOM 909 O O . ILE A 1 135 ? 3.645 3.785 -21.511 1.00 81.38 135 ILE A O 1
ATOM 913 N N . LEU A 1 136 ? 2.785 4.522 -19.556 1.00 75.75 136 LEU A N 1
ATOM 914 C CA . LEU A 1 136 ? 3.541 5.767 -19.453 1.00 75.75 136 LEU A CA 1
ATOM 915 C C . LEU A 1 136 ? 4.446 5.694 -18.226 1.00 75.75 136 LEU A C 1
ATOM 917 O O . LEU A 1 136 ? 3.950 5.587 -17.109 1.00 75.75 136 LEU A O 1
ATOM 921 N N . VAL A 1 137 ? 5.758 5.771 -18.431 1.00 84.25 137 VAL A N 1
ATOM 922 C CA . VAL A 1 137 ? 6.738 5.583 -17.357 1.00 84.25 137 VAL A CA 1
ATOM 923 C C . VAL A 1 137 ? 7.759 6.717 -17.355 1.00 84.25 137 VAL A C 1
ATOM 925 O O . VAL A 1 137 ? 8.398 6.979 -18.376 1.00 84.25 137 VAL A O 1
ATOM 928 N N . VAL A 1 138 ? 7.936 7.367 -16.202 1.00 85.94 138 VAL A N 1
ATOM 929 C CA . VAL A 1 138 ? 8.974 8.383 -15.966 1.00 85.94 138 VAL A CA 1
ATOM 930 C C . VAL A 1 138 ? 9.815 7.991 -14.753 1.00 85.94 138 VAL A C 1
ATOM 932 O O . VAL A 1 138 ? 9.285 7.923 -13.645 1.00 85.94 138 VAL A O 1
ATOM 935 N N . VAL A 1 139 ? 11.118 7.752 -14.945 1.00 84.31 139 VAL A N 1
ATOM 936 C CA . VAL A 1 139 ? 12.002 7.288 -13.859 1.00 84.31 139 VAL A CA 1
ATOM 937 C C . VAL A 1 139 ? 13.369 7.975 -13.858 1.00 84.31 139 VAL A C 1
ATOM 939 O O . VAL A 1 139 ? 14.184 7.720 -14.748 1.00 84.31 139 VAL A O 1
ATOM 942 N N . PRO A 1 140 ? 13.688 8.796 -12.846 1.00 81.50 140 PRO A N 1
ATOM 943 C CA . PRO A 1 140 ? 15.065 9.014 -12.410 1.00 81.50 140 PRO A CA 1
ATOM 944 C C . PRO A 1 140 ? 15.553 7.889 -11.477 1.00 81.50 140 PRO A C 1
ATOM 946 O O . PRO A 1 140 ? 14.900 7.585 -10.479 1.00 81.50 140 PRO A O 1
ATOM 949 N N . GLY A 1 141 ? 16.724 7.308 -11.754 1.00 78.12 141 GLY A N 1
ATOM 950 C CA . GLY A 1 141 ? 17.312 6.297 -10.871 1.00 78.12 141 GLY A CA 1
ATOM 951 C C . GLY A 1 141 ? 18.693 5.780 -11.253 1.00 78.12 141 GLY A C 1
ATOM 952 O O . GLY A 1 141 ? 19.229 6.149 -12.287 1.00 78.12 141 GLY A O 1
ATOM 953 N N . ALA A 1 142 ? 19.318 4.931 -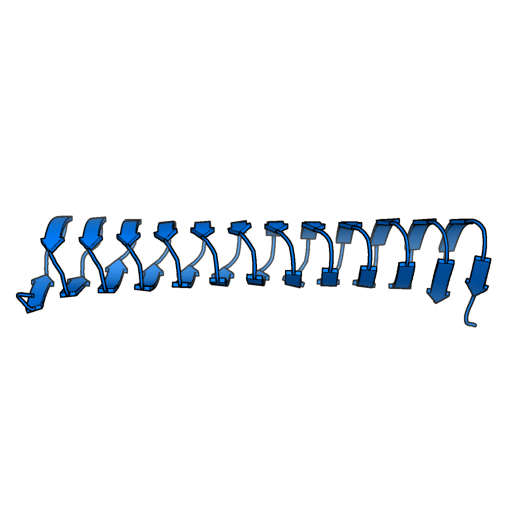10.435 1.00 75.88 142 ALA A N 1
ATOM 954 C CA . ALA A 1 142 ? 20.639 4.384 -10.766 1.00 75.88 142 ALA A CA 1
ATOM 955 C C . ALA A 1 142 ? 20.536 3.184 -11.725 1.00 75.88 142 ALA A C 1
ATOM 957 O O . ALA A 1 142 ? 21.185 3.182 -12.776 1.00 75.88 142 ALA A O 1
ATOM 958 N N . LEU A 1 143 ? 19.708 2.194 -11.381 1.00 74.00 143 LEU A N 1
ATOM 959 C CA . LEU A 1 143 ? 19.460 0.974 -12.145 1.00 74.00 143 LEU A CA 1
ATOM 960 C C . LEU A 1 143 ? 17.981 0.871 -12.555 1.00 74.00 143 LEU A C 1
ATOM 962 O O . LEU A 1 143 ? 17.093 0.588 -11.755 1.00 74.00 143 LEU A O 1
ATOM 966 N N . VAL A 1 144 ? 17.791 1.134 -13.842 1.00 82.44 144 VAL A N 1
ATOM 967 C CA . VAL A 1 144 ? 16.591 1.190 -14.679 1.00 82.44 144 VAL A CA 1
ATOM 968 C C . VAL A 1 144 ? 16.097 -0.113 -15.326 1.00 82.44 144 VAL A C 1
ATOM 970 O O . VAL A 1 144 ? 16.772 -0.525 -16.267 1.00 82.44 144 VAL A O 1
ATOM 973 N N . VAL A 1 145 ? 14.976 -0.753 -14.970 1.00 82.69 145 VAL A N 1
ATOM 974 C CA . VAL A 1 145 ? 14.330 -1.751 -15.859 1.00 82.69 145 VAL A CA 1
ATOM 975 C C . VAL A 1 145 ? 12.881 -1.369 -16.153 1.00 82.69 145 VAL A C 1
ATOM 977 O O . VAL A 1 145 ? 12.057 -1.338 -15.243 1.00 82.69 145 VAL A O 1
ATOM 980 N N . VAL A 1 146 ? 12.550 -1.106 -17.422 1.00 84.62 146 VAL A N 1
ATOM 981 C CA . VAL A 1 146 ? 11.186 -0.722 -17.833 1.00 84.62 146 VAL A CA 1
ATOM 982 C C . VAL A 1 146 ? 10.673 -1.562 -18.998 1.00 84.62 146 VAL A C 1
ATOM 984 O O . VAL A 1 146 ? 11.328 -1.671 -20.035 1.00 84.62 146 VAL A O 1
ATOM 987 N N . LEU A 1 147 ? 9.448 -2.070 -18.863 1.00 83.44 147 LEU A N 1
ATOM 988 C CA . LEU A 1 147 ? 8.629 -2.543 -19.978 1.00 83.44 147 LEU A CA 1
ATOM 989 C C . LEU A 1 147 ? 7.431 -1.604 -20.142 1.00 83.44 147 LEU A C 1
ATOM 991 O O . LEU A 1 147 ? 6.557 -1.575 -19.274 1.00 83.44 147 LEU A O 1
ATOM 995 N N . GLY A 1 148 ? 7.364 -0.858 -21.247 1.00 82.00 148 GLY A N 1
ATOM 996 C CA . GLY A 1 148 ? 6.246 0.055 -21.452 1.00 82.00 148 GLY A CA 1
ATOM 997 C C . GLY A 1 148 ? 6.142 0.726 -22.806 1.00 82.00 148 GLY A C 1
ATOM 998 O O . GLY A 1 148 ? 7.060 0.674 -23.605 1.00 82.00 148 GLY A O 1
ATOM 999 N N . ALA A 1 149 ? 5.006 1.357 -23.101 1.00 78.00 149 ALA A N 1
ATOM 1000 C CA . ALA A 1 149 ? 4.780 1.940 -24.425 1.00 78.00 149 ALA A CA 1
ATOM 1001 C C . ALA A 1 149 ? 5.541 3.262 -24.622 1.00 78.00 149 ALA A C 1
ATOM 1003 O O . ALA A 1 149 ? 6.169 3.456 -25.661 1.00 78.00 149 ALA A O 1
ATOM 1004 N N . THR A 1 150 ? 5.473 4.163 -23.640 1.00 79.94 150 THR A N 1
ATOM 1005 C CA . THR A 1 150 ? 6.138 5.473 -23.630 1.00 79.94 150 THR A CA 1
ATOM 1006 C C . THR A 1 150 ? 6.986 5.601 -22.374 1.00 79.94 150 THR A C 1
ATOM 1008 O O . THR A 1 150 ? 6.458 5.571 -21.263 1.00 79.94 150 THR A O 1
ATOM 1011 N N . VAL A 1 151 ? 8.298 5.750 -22.546 1.00 81.69 151 VAL A N 1
ATOM 1012 C CA . VAL A 1 151 ? 9.272 5.665 -21.456 1.00 81.69 151 VAL A CA 1
ATOM 1013 C C . VAL A 1 151 ? 10.233 6.853 -21.494 1.00 81.69 151 VAL A C 1
ATOM 1015 O O . VAL A 1 151 ? 10.875 7.107 -22.513 1.00 81.69 151 VAL A O 1
ATOM 1018 N N . VAL A 1 152 ? 10.359 7.561 -20.369 1.00 83.25 152 VAL A N 1
ATOM 1019 C CA . VAL A 1 152 ? 11.363 8.610 -20.137 1.00 83.25 152 VAL A CA 1
ATOM 1020 C C . VAL A 1 152 ? 12.190 8.234 -18.913 1.00 83.25 152 VAL A C 1
ATOM 1022 O O . VAL A 1 152 ? 11.675 8.207 -17.798 1.00 83.25 152 VAL A O 1
ATOM 1025 N N . VAL A 1 153 ? 13.474 7.935 -19.098 1.00 84.00 153 VAL A N 1
ATOM 1026 C CA . VAL A 1 153 ? 14.336 7.447 -18.011 1.00 84.00 153 VAL A CA 1
ATOM 1027 C C . VAL A 1 153 ? 15.646 8.219 -17.963 1.00 84.00 153 VAL A C 1
ATOM 1029 O O . VAL A 1 153 ? 16.277 8.469 -18.990 1.00 84.00 153 VAL A O 1
ATOM 1032 N N . ALA A 1 154 ? 16.087 8.557 -16.755 1.00 81.31 154 ALA A N 1
ATOM 1033 C CA . ALA A 1 154 ? 17.418 9.079 -16.491 1.00 81.31 154 ALA A CA 1
ATOM 1034 C C . ALA A 1 154 ? 18.119 8.180 -15.469 1.00 81.31 154 ALA A C 1
ATOM 1036 O O . ALA A 1 154 ? 17.641 8.058 -14.344 1.00 81.31 154 ALA A O 1
ATOM 1037 N N . GLY A 1 155 ? 19.247 7.568 -15.835 1.00 83.19 155 GLY A N 1
ATOM 1038 C CA . GLY A 1 155 ? 19.976 6.719 -14.901 1.00 83.19 155 GLY A CA 1
ATOM 1039 C C . GLY A 1 155 ? 21.345 6.223 -15.322 1.00 83.19 155 GLY A C 1
ATOM 1040 O O . GLY A 1 155 ? 21.818 6.511 -16.412 1.00 83.19 155 GLY A O 1
ATOM 1041 N N . ILE A 1 156 ? 22.031 5.494 -14.441 1.00 80.19 156 ILE A N 1
ATOM 1042 C CA . ILE A 1 156 ? 23.390 5.004 -14.724 1.00 80.19 156 ILE A CA 1
ATOM 1043 C C . ILE A 1 156 ? 23.327 3.823 -15.696 1.00 80.19 156 ILE A C 1
ATOM 1045 O O . ILE A 1 156 ? 23.999 3.844 -16.728 1.00 80.19 156 ILE A O 1
ATOM 1049 N N . ALA A 1 157 ? 22.509 2.820 -15.382 1.00 76.06 157 ALA A N 1
ATOM 1050 C CA . ALA A 1 157 ? 22.298 1.631 -16.197 1.00 76.06 157 ALA A CA 1
ATOM 1051 C C . ALA A 1 157 ? 20.804 1.446 -16.465 1.00 76.06 157 ALA A C 1
ATOM 1053 O O . ALA A 1 157 ? 20.016 1.380 -15.527 1.00 76.06 157 ALA A O 1
ATOM 1054 N N . VAL A 1 158 ? 20.418 1.368 -17.739 1.00 83.12 158 VAL A N 1
ATOM 1055 C CA . VAL A 1 158 ? 19.015 1.314 -18.164 1.00 83.12 158 VAL A CA 1
ATOM 1056 C C . VAL A 1 158 ? 18.796 0.162 -19.139 1.00 83.12 158 VAL A C 1
ATOM 1058 O O . VAL A 1 158 ? 19.491 0.052 -20.147 1.00 83.12 158 VAL A O 1
ATOM 1061 N N . VAL A 1 159 ? 17.802 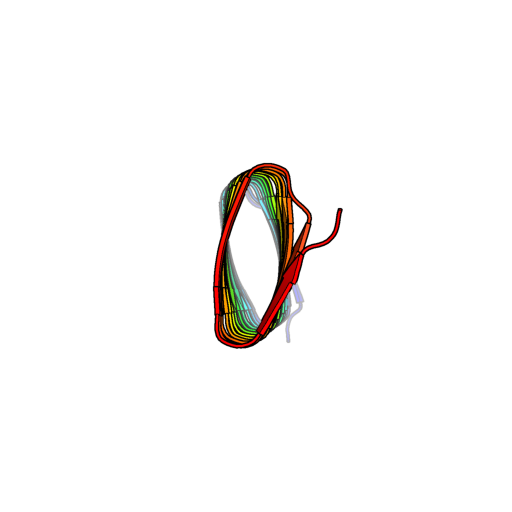-0.673 -18.844 1.00 84.56 159 VAL A N 1
ATOM 1062 C CA . VAL A 1 159 ? 17.232 -1.685 -19.736 1.00 84.56 159 VAL A CA 1
ATOM 1063 C C . VAL A 1 159 ? 15.783 -1.303 -20.004 1.00 84.56 159 VAL A C 1
ATOM 1065 O O . VAL A 1 159 ? 14.991 -1.165 -19.073 1.00 84.56 159 VAL A O 1
ATOM 1068 N N . VAL A 1 160 ? 15.426 -1.122 -21.269 1.00 86.19 160 VAL A N 1
ATOM 1069 C CA . VAL A 1 160 ? 14.086 -0.667 -21.647 1.00 86.19 160 VAL A CA 1
ATOM 1070 C C . VAL A 1 160 ? 13.561 -1.431 -22.851 1.00 86.19 160 VAL A C 1
ATOM 1072 O O . VAL A 1 160 ? 14.302 -1.792 -23.762 1.00 86.19 160 VAL A O 1
ATOM 1075 N N . THR A 1 161 ? 12.262 -1.692 -22.855 1.00 85.88 161 THR A N 1
ATOM 1076 C CA . THR A 1 161 ? 11.525 -2.171 -24.026 1.00 85.88 161 THR A CA 1
ATOM 1077 C C . THR A 1 161 ? 10.280 -1.313 -24.180 1.00 85.88 161 THR A C 1
ATOM 1079 O O . THR A 1 161 ? 9.499 -1.198 -23.232 1.00 85.88 161 THR A O 1
ATOM 1082 N N . GLY A 1 162 ? 10.109 -0.699 -25.353 1.00 84.00 162 GLY A N 1
ATOM 1083 C CA . GLY A 1 162 ? 8.984 0.190 -25.605 1.00 84.00 162 GLY A CA 1
ATOM 1084 C C . GLY A 1 162 ? 8.905 0.787 -26.999 1.00 84.00 162 GLY A C 1
ATOM 1085 O O . GLY A 1 162 ? 9.837 0.682 -27.788 1.00 84.00 162 GLY A O 1
ATOM 1086 N N . ASN A 1 163 ? 7.774 1.433 -27.291 1.00 79.94 163 ASN A N 1
ATOM 1087 C CA . ASN A 1 163 ? 7.513 2.019 -28.609 1.00 79.94 163 ASN A CA 1
ATOM 1088 C C . ASN A 1 163 ? 8.174 3.395 -28.762 1.00 79.94 163 ASN A C 1
ATOM 1090 O O . ASN A 1 163 ? 8.700 3.719 -29.823 1.00 79.94 163 ASN A O 1
ATOM 1094 N N . LEU A 1 164 ? 8.109 4.217 -27.712 1.00 78.31 164 LEU A N 1
ATOM 1095 C CA . LEU A 1 164 ? 8.733 5.534 -27.644 1.00 78.31 164 LEU A CA 1
ATOM 1096 C C . LEU A 1 164 ? 9.601 5.605 -26.392 1.00 78.31 164 LEU A C 1
ATOM 1098 O O . LEU A 1 164 ? 9.091 5.532 -25.275 1.00 78.31 164 LEU A O 1
ATOM 1102 N N . VAL A 1 165 ? 10.905 5.769 -26.589 1.00 82.69 165 VAL A N 1
ATOM 1103 C CA . VAL A 1 165 ? 11.905 5.698 -25.525 1.00 82.69 165 VAL A CA 1
ATOM 1104 C C . VAL A 1 165 ? 12.798 6.938 -25.576 1.00 82.69 165 VAL A C 1
ATOM 1106 O O . VAL A 1 165 ? 13.366 7.269 -26.615 1.00 82.69 165 VAL A O 1
ATOM 1109 N N . VAL A 1 166 ? 12.918 7.631 -24.444 1.00 82.81 166 VAL A N 1
ATOM 1110 C CA . VAL A 1 166 ? 13.890 8.706 -24.218 1.00 82.81 166 VAL A CA 1
ATOM 1111 C C . VAL A 1 166 ? 14.730 8.322 -23.008 1.00 82.81 166 VAL A C 1
ATOM 1113 O O . VAL A 1 166 ? 14.217 8.268 -21.891 1.00 82.81 166 VAL A O 1
ATOM 1116 N N . VAL A 1 167 ? 16.020 8.056 -23.218 1.00 84.50 167 VAL A N 1
ATOM 1117 C CA . VAL A 1 167 ? 16.934 7.636 -22.149 1.00 84.50 167 VAL A CA 1
ATOM 1118 C C . VAL A 1 167 ? 18.129 8.569 -22.066 1.00 84.50 167 VAL A C 1
ATOM 1120 O O . VAL A 1 167 ? 18.787 8.860 -23.063 1.00 84.50 167 VAL A O 1
ATOM 1123 N N . GLN A 1 168 ? 18.446 8.990 -20.847 1.00 83.94 168 GLN A N 1
ATOM 1124 C CA . GLN A 1 168 ? 19.732 9.575 -20.505 1.00 83.94 168 GLN A CA 1
ATOM 1125 C C . GLN A 1 168 ? 20.468 8.618 -19.568 1.00 83.94 168 GLN A C 1
ATOM 1127 O O . GLN A 1 168 ? 20.047 8.431 -18.430 1.00 83.94 168 GLN A O 1
ATOM 1132 N N . GLY A 1 169 ? 21.579 8.032 -20.015 1.00 82.81 169 GLY A N 1
ATOM 1133 C CA . GLY A 1 169 ? 22.371 7.180 -19.138 1.00 82.81 169 GLY A CA 1
ATOM 1134 C C . GLY A 1 169 ? 23.746 6.796 -19.649 1.00 82.81 169 GLY A C 1
ATOM 1135 O O . GLY A 1 169 ? 24.087 7.053 -20.802 1.00 82.81 169 GLY A O 1
ATOM 1136 N N . ALA A 1 170 ? 24.552 6.215 -18.757 1.00 78.81 170 ALA A N 1
ATOM 1137 C CA . ALA A 1 170 ? 25.910 5.780 -19.080 1.00 78.81 170 ALA A CA 1
ATOM 1138 C C . ALA A 1 170 ? 25.918 4.434 -19.825 1.00 78.81 170 ALA A C 1
ATOM 1140 O O . ALA A 1 170 ? 26.746 4.226 -20.709 1.00 78.81 170 ALA A O 1
ATOM 1141 N N . LEU A 1 171 ? 24.984 3.541 -19.487 1.00 80.38 171 LEU A N 1
ATOM 1142 C CA . LEU A 1 171 ? 24.757 2.259 -20.149 1.00 80.38 171 LEU A CA 1
ATOM 1143 C C . LEU A 1 171 ? 23.272 2.117 -20.500 1.00 80.38 171 LEU A C 1
ATOM 1145 O O . LEU A 1 171 ? 22.426 2.179 -19.610 1.00 80.38 171 LEU A O 1
ATOM 1149 N N . VAL A 1 172 ? 22.968 1.885 -21.779 1.00 85.94 172 VAL A N 1
ATOM 1150 C CA . VAL A 1 172 ? 21.597 1.709 -22.281 1.00 85.94 172 VAL A CA 1
ATOM 1151 C C . VAL A 1 172 ? 21.502 0.416 -23.090 1.00 85.94 172 VAL A C 1
ATOM 1153 O O . VAL A 1 172 ? 22.296 0.197 -24.005 1.00 85.94 172 VAL A O 1
ATOM 1156 N N . VAL A 1 173 ? 20.534 -0.432 -22.743 1.00 83.38 173 VAL A N 1
ATOM 1157 C CA . VAL A 1 173 ? 20.151 -1.640 -23.484 1.00 83.38 173 VAL A CA 1
ATOM 1158 C C . VAL A 1 173 ? 18.691 -1.502 -23.904 1.00 83.38 173 VAL A C 1
ATOM 1160 O O . VAL A 1 173 ? 17.801 -1.461 -23.056 1.00 83.38 173 VAL A O 1
ATOM 1163 N N . GLU A 1 174 ? 18.447 -1.448 -25.210 1.00 84.62 174 GLU A N 1
ATOM 1164 C CA . GLU A 1 174 ? 17.097 -1.399 -25.778 1.00 84.62 174 GLU A CA 1
ATOM 1165 C C . GLU A 1 174 ? 16.712 -2.774 -26.335 1.00 84.62 174 GLU A C 1
ATOM 1167 O O . GLU A 1 174 ? 17.440 -3.365 -27.137 1.00 84.62 174 GLU A O 1
ATOM 1172 N N . GLY A 1 175 ? 15.581 -3.298 -25.864 1.00 77.50 175 GLY A N 1
ATOM 1173 C CA . GLY A 1 175 ? 14.932 -4.486 -26.417 1.00 77.50 175 GLY A CA 1
ATOM 1174 C C . GLY A 1 175 ? 14.064 -4.134 -27.626 1.00 77.50 175 GLY A C 1
ATOM 1175 O O . GLY A 1 175 ? 13.503 -3.040 -27.681 1.00 77.50 175 GLY A O 1
ATOM 1176 N N . ALA A 1 176 ? 13.969 -5.066 -28.578 1.00 67.75 176 ALA A N 1
ATOM 1177 C CA . ALA A 1 176 ? 13.068 -4.986 -29.730 1.00 67.75 176 ALA A CA 1
ATOM 1178 C C . ALA A 1 176 ? 11.660 -5.499 -29.400 1.00 67.75 176 ALA A C 1
ATOM 1180 O O . ALA A 1 176 ? 11.560 -6.432 -28.568 1.00 67.75 176 ALA A O 1
#

Organism: Aphanomyces astaci (NCBI:txid112090)

Solvent-accessible surface area (backbone atoms only — not comparable to full-atom values): 7512 Å² total; per-residue (Å²): 117,64,77,47,79,51,77,40,66,67,43,78,51,74,48,40,33,39,41,39,40,23,49,35,35,40,42,38,26,47,35,35,40,40,41,27,45,38,34,39,39,42,25,44,34,37,41,34,51,27,46,34,36,39,38,42,31,44,38,38,42,39,39,26,48,36,36,39,38,44,28,44,34,36,40,40,39,27,45,37,34,40,40,39,33,42,36,38,38,42,40,27,45,36,36,39,39,40,28,45,35,37,39,42,37,36,39,37,40,41,39,39,25,46,36,35,40,41,40,28,44,37,36,39,40,40,27,43,38,36,40,38,42,29,42,36,38,40,34,50,31,41,38,40,38,40,44,28,46,36,37,40,39,38,29,46,36,36,40,39,32,58,80,42,79,47,77,48,59,82,38,79,46,79,53,134